Protein 7AFW (pdb70)

Nearest PDB structures (foldseek):
  3sla-assembly5_E  TM=9.823E-01  e=3.876E-21  Homo sapiens
  2gl7-assembly1_A  TM=1.000E+00  e=1.199E-19  Homo sapiens
  1i7w-assembly1_C  TM=9.971E-01  e=1.323E-19  Mus musculus
  3sl9-assembly4_G  TM=9.802E-01  e=6.340E-20  Homo sapiens
  1i7w-assembly1_A  TM=1.001E+00  e=8.952E-19  Mus musculus

Organism: Homo sapiens (NCBI:txid9606)

Foldseek 3Di:
DLLVVLLVCQVVLLVQCPDPDPVSNLVSLQVLLVLLVDPSNLVSQLVDLSNLLSLLVSLQPDPDPSSVLSSLSSLLSLLVDPSSLVSCVVSVNLLSLLSQLPDPNVSSNQSSLNSLLSNLVPPDPSLVSCVVSVVLVSLVVCCPDDDPVSNVSSVVSNVSD

InterPro domains:
  IPR000225 Armadillo [PF00514] (229-262)
  IPR000225 Armadillo [PF00514] (351-390)
  IPR000225 Armadillo [PF00514] (432-473)
  IPR000225 Armadillo [PF00514] (584-622)
  IPR000225 Armadillo [PS50176] (151-191)
  IPR000225 Armadillo [PS50176] (193-236)
  IPR000225 Armadillo [PS50176] (235-277)
  IPR000225 Armadillo [PS50176] (277-319)
  IPR000225 Armadillo [PS50176] (319-362)
  IPR000225 Armadillo [PS50176] (400-442)
  IPR000225 Armadillo [PS50176] (442-484)
  IPR000225 Armadillo [PS50176] (489-532)
  IPR000225 Armadillo [PS50176] (594-636)
  IPR000225 Armadillo [SM00185] (141-180)
  IPR000225 Armadillo [SM00185] (181-223)
  IPR000225 Armadillo [SM00185] (224-264)
  IPR000225 Armadillo [SM00185] (265-306)
  IPR000225 Armadillo [SM00185] (308-349)
  IPR000225 Armadillo [SM00185] (350-390)
  IPR000225 Armadillo [SM00185] (392-429)

Structure (mmCIF, N/CA/C/O backbone):
data_7AFW
#
_entry.id   7AFW
#
_cell.length_a   53.453
_cell.length_b   53.453
_cell.length_c   87.545
_cell.angle_alpha   90
_cell.angle_beta   90
_cell.angle_gamma   120
#
_symmetry.space_group_name_H-M   'P 3 2 1'
#
loop_
_entity.id
_entity.type
_entity.pdbx_description
1 polymer 'Catenin beta-1'
2 non-polymer 3-[(2~{R})-4-methyl-5-oxidanylidene-2,3-dihydro-1,4-benzoxazepin-2-yl]benzenecarbonitrile
3 water water
#
loop_
_atom_site.group_PDB
_atom_site.id
_atom_site.type_symbol
_atom_site.label_atom_id
_atom_site.label_alt_id
_atom_site.label_comp_id
_atom_site.label_asym_id
_atom_site.label_entity_id
_atom_site.label_seq_id
_atom_site.pdbx_PDB_ins_code
_atom_site.Cartn_x
_atom_site.Cartn_y
_atom_site.Cartn_z
_atom_site.occupancy
_atom_site.B_iso_or_equiv
_atom_site.auth_seq_id
_atom_site.auth_comp_id
_atom_site.auth_asym_id
_atom_site.auth_atom_id
_atom_site.pdbx_PDB_model_num
ATOM 1 N N . ASP A 1 6 ? 73.844 -18.291 44.095 1 23.69 144 ASP A N 1
ATOM 2 C CA . ASP A 1 6 ? 73.432 -19.491 44.811 1 23.49 144 ASP A CA 1
ATOM 3 C C . ASP A 1 6 ? 72.702 -20.467 43.882 1 22.77 144 ASP A C 1
ATOM 4 O O . ASP A 1 6 ? 72.846 -21.676 44.062 1 22.75 144 ASP A O 1
ATOM 9 N N . ASP A 1 7 ? 71.958 -19.947 42.867 1 22.25 145 ASP A N 1
ATOM 10 C CA . ASP A 1 7 ? 71.251 -20.737 41.852 1 21.87 145 ASP A CA 1
ATOM 11 C C . ASP A 1 7 ? 72.241 -21.65 41.135 1 20.4 145 ASP A C 1
ATOM 12 O O . ASP A 1 7 ? 71.96 -22.836 40.984 1 21.33 145 ASP A O 1
ATOM 17 N N . ALA A 1 8 ? 73.404 -21.115 40.718 1 18.34 146 ALA A N 1
ATOM 18 C CA . ALA A 1 8 ? 74.442 -21.895 40.062 1 17.12 146 ALA A CA 1
ATOM 19 C C . ALA A 1 8 ? 75.048 -22.951 40.994 1 15.49 146 ALA A C 1
ATOM 20 O O . ALA A 1 8 ? 75.259 -24.084 40.569 1 14.9 146 ALA A O 1
ATOM 22 N N . GLU A 1 9 ? 75.326 -22.591 42.259 1 14.45 147 GLU A N 1
ATOM 23 C CA . GLU A 1 9 ? 75.931 -23.529 43.21 1 14.22 147 GLU A CA 1
ATOM 24 C C . GLU A 1 9 ? 75.024 -24.716 43.515 1 12.65 147 GLU A C 1
ATOM 25 O O . GLU A 1 9 ? 75.495 -25.852 43.533 1 11.39 147 GLU A O 1
ATOM 31 N N . LEU A 1 10 ? 73.723 -24.457 43.703 1 12.49 148 LEU A N 1
ATOM 32 C CA . LEU A 1 10 ? 72.756 -25.514 43.981 1 13.68 148 LEU A CA 1
ATOM 33 C C . LEU A 1 10 ? 72.475 -26.398 42.754 1 13 148 LEU A C 1
ATOM 34 O O . LEU A 1 10 ? 72.406 -27.624 42.896 1 12.92 148 LEU A O 1
ATOM 39 N N . ALA A 1 11 ? 72.38 -25.806 41.544 1 12.06 149 ALA A N 1
ATOM 40 C CA . ALA A 1 11 ? 72.223 -26.613 40.321 1 11.83 149 ALA A CA 1
ATOM 41 C C . ALA A 1 11 ? 73.443 -27.527 40.139 1 11.68 149 ALA A C 1
ATOM 42 O O . ALA A 1 11 ? 73.29 -28.695 39.781 1 11.92 149 ALA A O 1
ATOM 44 N N . THR A 1 12 ? 74.644 -27.001 40.453 1 11.12 150 THR A N 1
ATOM 45 C CA . THR A 1 12 ? 75.902 -27.738 40.418 1 11.39 150 THR A CA 1
ATOM 46 C C . THR A 1 12 ? 75.855 -28.988 41.294 1 12.22 150 THR A C 1
ATOM 47 O O . THR A 1 12 ? 76.235 -30.045 40.812 1 12.64 150 THR A O 1
ATOM 51 N N . ARG A 1 13 ? 75.351 -28.888 42.561 1 12.21 151 ARG A N 1
ATOM 52 C CA . ARG A 1 13 ? 75.269 -30.04 43.466 1 12.76 151 ARG A CA 1
ATOM 53 C C . ARG A 1 13 ? 74.259 -31.093 43.02 1 13.92 151 ARG A C 1
ATOM 54 O O . ARG A 1 13 ? 74.467 -32.285 43.239 1 15.2 151 ARG A O 1
ATOM 62 N N . ALA A 1 14 ? 73.149 -30.652 42.419 1 13.1 152 ALA A N 1
ATOM 63 C CA . ALA A 1 14 ? 72.08 -31.528 41.976 1 12.66 152 ALA A CA 1
ATOM 64 C C . ALA A 1 14 ? 72.459 -32.334 40.71 1 12.18 152 ALA A C 1
ATOM 65 O O . ALA A 1 14 ? 71.988 -33.466 40.545 1 11.8 152 ALA A O 1
ATOM 67 N N . ILE A 1 15 ? 73.298 -31.747 39.831 1 12.38 153 ILE A N 1
ATOM 68 C CA . ILE A 1 15 ? 73.773 -32.338 38.564 1 12.59 153 ILE A CA 1
ATOM 69 C C . ILE A 1 15 ? 74.167 -33.828 38.638 1 12.67 153 ILE A C 1
ATOM 70 O O . ILE A 1 15 ? 73.62 -34.601 37.852 1 13.05 153 ILE A O 1
ATOM 75 N N . PRO A 1 16 ? 75.112 -34.273 39.507 1 11.98 154 PRO A N 1
ATOM 76 C CA . PRO A 1 16 ? 75.49 -35.705 39.512 1 11.82 154 PRO A CA 1
ATOM 77 C C . PRO A 1 16 ? 74.318 -36.685 39.711 1 11.97 154 PRO A C 1
ATOM 78 O O . PRO A 1 16 ? 74.25 -37.719 39.037 1 11.25 154 PRO A O 1
ATOM 82 N N . GLU A 1 17 ? 73.378 -36.332 40.605 1 12.1 155 GLU A N 1
ATOM 83 C CA . GLU A 1 17 ? 72.165 -37.11 40.843 1 12.81 155 GLU A CA 1
ATOM 84 C C . GLU A 1 17 ? 71.228 -37.044 39.623 1 13.12 155 GLU A C 1
ATOM 85 O O . GLU A 1 17 ? 70.647 -38.062 39.245 1 13.81 155 GLU A O 1
ATOM 91 N N . LEU A 1 18 ? 71.062 -35.858 39.022 1 12.47 156 LEU A N 1
ATOM 92 C CA . LEU A 1 18 ? 70.191 -35.731 37.847 1 12.56 156 LEU A CA 1
ATOM 93 C C . LEU A 1 18 ? 70.758 -36.499 36.651 1 12.09 156 LEU A C 1
ATOM 94 O O . LEU A 1 18 ? 69.996 -37.119 35.915 1 11.68 156 LEU A O 1
ATOM 99 N N . THR A 1 19 ? 72.097 -36.512 36.503 1 12.25 157 THR A N 1
ATOM 100 C CA . THR A 1 19 ? 72.815 -37.26 35.458 1 12.87 157 THR A CA 1
ATOM 101 C C . THR A 1 19 ? 72.544 -38.739 35.681 1 13.52 157 THR A C 1
ATOM 102 O O . THR A 1 19 ? 72.232 -39.435 34.727 1 12.9 157 THR A O 1
ATOM 106 N N . LYS A 1 20 ? 72.62 -39.205 36.962 1 14.16 158 LYS A N 1
ATOM 107 C CA . LYS A 1 20 ? 72.339 -40.589 37.354 1 14.69 158 LYS A CA 1
ATOM 108 C C . LYS A 1 20 ? 70.901 -41.002 36.993 1 14.82 158 LYS A C 1
ATOM 109 O O . LYS A 1 20 ? 70.691 -42.12 36.518 1 14.87 158 LYS A O 1
ATOM 115 N N . LEU A 1 21 ? 69.915 -40.123 37.251 1 14.13 159 LEU A N 1
ATOM 116 C CA . LEU A 1 21 ? 68.504 -40.444 36.999 1 14.09 159 LEU A CA 1
ATOM 117 C C . LEU A 1 21 ? 68.128 -40.399 35.515 1 13.69 159 LEU A C 1
ATOM 118 O O . LEU A 1 21 ? 67.175 -41.042 35.114 1 13.24 159 LEU A O 1
ATOM 123 N N . LEU A 1 22 ? 68.871 -39.652 34.71 1 13.61 160 LEU A N 1
ATOM 124 C CA . LEU A 1 22 ? 68.684 -39.628 33.272 1 14.61 160 LEU A CA 1
ATOM 125 C C . LEU A 1 22 ? 69.077 -41.011 32.674 1 15.8 160 LEU A C 1
ATOM 126 O O . LEU A 1 22 ? 68.5 -41.446 31.683 1 15.74 160 LEU A O 1
ATOM 131 N N . ASN A 1 23 ? 70.046 -41.698 33.289 1 16.82 161 ASN A N 1
ATOM 132 C CA . ASN A 1 23 ? 70.487 -43.018 32.865 1 18.37 161 ASN A CA 1
ATOM 133 C C . ASN A 1 23 ? 69.716 -44.165 33.53 1 18.97 161 ASN A C 1
ATOM 134 O O . ASN A 1 23 ? 70.047 -45.318 33.293 1 19.98 161 ASN A O 1
ATOM 139 N N . ASP A 1 24 ? 68.677 -43.875 34.319 1 18.91 162 ASP A N 1
ATOM 140 C CA . ASP A 1 24 ? 67.871 -44.89 35.017 1 19.23 162 ASP A CA 1
ATOM 141 C C . ASP A 1 24 ? 67.154 -45.827 34.036 1 20.18 162 ASP A C 1
ATOM 142 O O . ASP A 1 24 ? 66.965 -45.483 32.869 1 20.36 162 ASP A O 1
ATOM 147 N N . GLU A 1 25 ? 66.772 -47.013 34.5 1 20.59 163 GLU A N 1
ATOM 148 C CA . GLU A 1 25 ? 66.027 -47.975 33.683 1 21.38 163 GLU A CA 1
ATOM 149 C C . GLU A 1 25 ? 64.539 -47.583 33.668 1 21.44 163 GLU A C 1
ATOM 150 O O . GLU A 1 25 ? 63.859 -47.868 32.685 1 21.92 163 GLU A O 1
ATOM 156 N N . ASP A 1 26 ? 64.012 -47.027 34.796 1 20.42 164 ASP A N 1
ATOM 157 C CA . ASP A 1 26 ? 62.607 -46.637 34.91 1 19.76 164 ASP A CA 1
ATOM 158 C C . ASP A 1 26 ? 62.391 -45.447 34.018 1 18.88 164 ASP A C 1
ATOM 159 O O . ASP A 1 26 ? 63.063 -44.426 34.178 1 18.81 164 ASP A O 1
ATOM 164 N N . GLN A 1 27 ? 61.447 -45.564 33.083 1 18.33 165 GLN A N 1
ATOM 165 C CA . GLN A 1 27 ? 61.198 -44.493 32.118 1 18.32 165 GLN A CA 1
ATOM 166 C C . GLN A 1 27 ? 60.504 -43.266 32.694 1 17.02 165 GLN A C 1
ATOM 167 O O . GLN A 1 27 ? 60.575 -42.188 32.099 1 16.6 165 GLN A O 1
ATOM 173 N N . VAL A 1 28 ? 59.814 -43.431 33.826 1 16.28 166 VAL A N 1
ATOM 174 C CA . VAL A 1 28 ? 59.167 -42.321 34.485 1 15.31 166 VAL A CA 1
ATOM 175 C C . VAL A 1 28 ? 60.23 -41.496 35.214 1 14.54 166 VAL A C 1
ATOM 176 O O . VAL A 1 28 ? 60.139 -40.277 35.192 1 13.96 166 VAL A O 1
ATOM 180 N N . VAL A 1 29 ? 61.266 -42.164 35.817 1 14.12 167 VAL A N 1
ATOM 181 C CA . VAL A 1 29 ? 62.394 -41.516 36.489 1 13.61 167 VAL A CA 1
ATOM 182 C C . VAL A 1 29 ? 63.193 -40.672 35.485 1 12.24 167 VAL A C 1
ATOM 183 O O . VAL A 1 29 ? 63.452 -39.509 35.742 1 11.28 167 VAL A O 1
ATOM 187 N N . VAL A 1 30 ? 63.491 -41.232 34.291 1 12.1 168 VAL A N 1
ATOM 188 C CA . VAL A 1 30 ? 64.208 -40.527 33.237 1 11.33 168 VAL A CA 1
ATOM 189 C C . VAL A 1 30 ? 63.432 -39.309 32.715 1 11.24 168 VAL A C 1
ATOM 190 O O . VAL A 1 30 ? 64.026 -38.255 32.492 1 11.65 168 VAL A O 1
ATOM 194 N N . ASN A 1 31 ? 62.117 -39.463 32.489 1 10.58 169 ASN A N 1
ATOM 195 C CA . ASN A 1 31 ? 61.271 -38.368 32.004 1 10.1 169 ASN A CA 1
ATOM 196 C C . ASN A 1 31 ? 61.278 -37.204 33.013 1 9.83 169 ASN A C 1
ATOM 197 O O . ASN A 1 31 ? 61.498 -36.056 32.62 1 8.95 169 ASN A O 1
ATOM 202 N N . LYS A 1 32 ? 61.028 -37.512 34.304 1 9.19 170 LYS A N 1
ATOM 203 C CA . LYS A 1 32 ? 61.023 -36.52 35.367 1 10.36 170 LYS A CA 1
ATOM 204 C C . LYS A 1 32 ? 62.374 -35.822 35.491 1 10.87 170 LYS A C 1
ATOM 205 O O . LYS A 1 32 ? 62.387 -34.603 35.669 1 10.73 170 LYS A O 1
ATOM 211 N N . ALA A 1 33 ? 63.508 -36.568 35.386 1 10.28 171 ALA A N 1
ATOM 212 C CA . ALA A 1 33 ? 64.842 -35.948 35.439 1 10.2 171 ALA A CA 1
ATOM 213 C C . ALA A 1 33 ? 65.051 -35.027 34.223 1 10 171 ALA A C 1
ATOM 214 O O . ALA A 1 33 ? 65.652 -33.972 34.359 1 9.6 171 ALA A O 1
ATOM 216 N N . ALA A 1 34 ? 64.571 -35.441 33.041 1 10.22 172 ALA A N 1
ATOM 217 C CA . ALA A 1 34 ? 64.674 -34.661 31.793 1 10.27 172 ALA A CA 1
ATOM 218 C C . ALA A 1 34 ? 63.818 -33.387 31.86 1 10.24 172 ALA A C 1
ATOM 219 O O . ALA A 1 34 ? 64.217 -32.358 31.314 1 10.05 172 ALA A O 1
ATOM 221 N N . VAL A 1 35 ? 62.649 -33.451 32.55 1 9.65 173 VAL A N 1
ATOM 222 C CA . VAL A 1 35 ? 61.775 -32.283 32.726 1 9.87 173 VAL A CA 1
ATOM 223 C C . VAL A 1 35 ? 62.532 -31.28 33.607 1 8.78 173 VAL A C 1
ATOM 224 O O . VAL A 1 35 ? 62.683 -30.111 33.222 1 8.85 173 VAL A O 1
ATOM 228 N N . MET A 1 36 ? 63.086 -31.779 34.733 1 7.29 174 MET A N 1
ATOM 229 C CA . MET A 1 36 ? 63.923 -31.03 35.671 1 7.46 174 MET A CA 1
ATOM 230 C C . MET A 1 36 ? 65.112 -30.286 34.999 1 6.16 174 MET A C 1
ATOM 231 O O . MET A 1 36 ? 65.197 -29.063 35.078 1 5.84 174 MET A O 1
ATOM 236 N N . VAL A 1 37 ? 65.976 -31.007 34.281 1 5.82 175 VAL A N 1
ATOM 237 C CA . VAL A 1 37 ? 67.147 -30.457 33.59 1 5.26 175 VAL A CA 1
ATOM 238 C C . VAL A 1 37 ? 66.732 -29.393 32.537 1 5.82 175 VAL A C 1
ATOM 239 O O . VAL A 1 37 ? 67.366 -28.34 32.451 1 5.78 175 VAL A O 1
ATOM 243 N N . HIS A 1 38 ? 65.632 -29.626 31.814 1 5.74 176 HIS A N 1
ATOM 244 C CA . HIS A 1 38 ? 65.154 -28.647 30.829 1 7.18 176 HIS A CA 1
ATOM 245 C C . HIS A 1 38 ? 64.756 -27.34 31.525 1 7.44 176 HIS A C 1
ATOM 246 O O . HIS A 1 38 ? 65.13 -26.262 31.052 1 6.76 176 HIS A O 1
ATOM 253 N N . GLN A 1 39 ? 64.1 -27.443 32.693 1 7.65 177 GLN A N 1
ATOM 254 C CA . GLN A 1 39 ? 63.709 -26.3 33.498 1 8.32 177 GLN A CA 1
ATOM 255 C C . GLN A 1 39 ? 64.955 -25.565 33.958 1 7.32 177 GLN A C 1
ATOM 256 O O . GLN A 1 39 ? 65.002 -24.346 33.844 1 6.72 177 GLN A O 1
ATOM 262 N N . LEU A 1 40 ? 65.982 -26.306 34.417 1 7.47 178 LEU A N 1
ATOM 263 C CA . LEU A 1 40 ? 67.27 -25.737 34.834 1 7.72 178 LEU A CA 1
ATOM 264 C C . LEU A 1 40 ? 67.985 -25.051 33.663 1 8.04 178 LEU A C 1
ATOM 265 O O . LEU A 1 40 ? 68.691 -24.071 33.861 1 7.91 178 LEU A O 1
ATOM 270 N N . SER A 1 41 ? 67.791 -25.545 32.439 1 7.95 179 SER A N 1
ATOM 271 C CA . SER A 1 41 ? 68.417 -24.951 31.26 1 8.38 179 SER A CA 1
ATOM 272 C C . SER A 1 41 ? 67.729 -23.625 30.853 1 9.74 179 SER A C 1
ATOM 273 O O . SER A 1 41 ? 68.272 -22.893 30.033 1 9.94 179 SER A O 1
ATOM 276 N N . LYS A 1 42 ? 66.525 -23.33 31.389 1 10.49 180 LYS A N 1
ATOM 277 C CA . LYS A 1 42 ? 65.833 -22.077 31.068 1 11.93 180 LYS A CA 1
ATOM 278 C C . LYS A 1 42 ? 66.363 -20.891 31.867 1 14.18 180 LYS A C 1
ATOM 279 O O . LYS A 1 42 ? 66.068 -19.742 31.514 1 14.63 180 LYS A O 1
ATOM 285 N N . LYS A 1 43 ? 67.136 -21.146 32.942 1 15.29 181 LYS A N 1
ATOM 286 C CA . LYS A 1 43 ? 67.728 -20.078 33.732 1 16.73 181 LYS A CA 1
ATOM 287 C C . LYS A 1 43 ? 69.223 -20.133 33.499 1 18.11 181 LYS A C 1
ATOM 288 O O . LYS A 1 43 ? 69.831 -21.192 33.663 1 18.2 181 LYS A O 1
ATOM 294 N N . GLU A 1 44 ? 69.808 -18.992 33.108 1 18.41 182 GLU A N 1
ATOM 295 C CA . GLU A 1 44 ? 71.232 -18.796 32.806 1 19.09 182 GLU A CA 1
ATOM 296 C C . GLU A 1 44 ? 72.2 -19.313 33.897 1 18.77 182 GLU A C 1
ATOM 297 O O . GLU A 1 44 ? 73.202 -19.94 33.553 1 19.47 182 GLU A O 1
ATOM 303 N N . ALA A 1 45 ? 71.904 -19.092 35.181 1 17.77 183 ALA A N 1
ATOM 304 C CA . ALA A 1 45 ? 72.776 -19.593 36.261 1 17.52 183 ALA A CA 1
ATOM 305 C C . ALA A 1 45 ? 72.872 -21.14 36.259 1 16.86 183 ALA A C 1
ATOM 306 O O . ALA A 1 45 ? 73.966 -21.697 36.328 1 16.4 183 ALA A O 1
ATOM 308 N N . SER A 1 46 ? 71.737 -21.826 36.102 1 16.2 184 SER A N 1
ATOM 309 C CA . SER A 1 46 ? 71.715 -23.297 36.092 1 15.31 184 SER A CA 1
ATOM 310 C 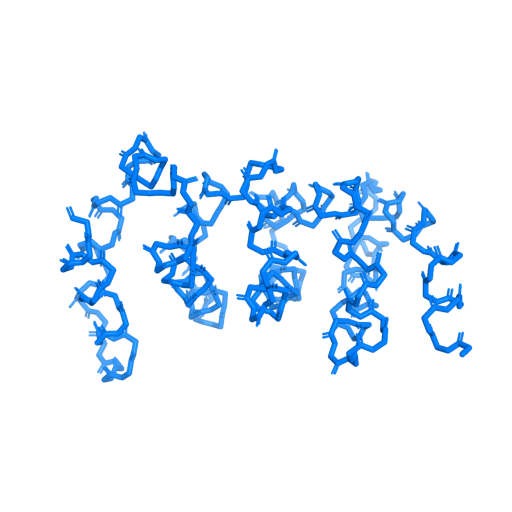C . SER A 1 46 ? 72.109 -23.898 34.729 1 14.91 184 SER A C 1
ATOM 311 O O . SER A 1 46 ? 72.515 -25.059 34.648 1 14.84 184 SER A O 1
ATOM 314 N N . ARG A 1 47 ? 71.954 -23.123 33.656 1 14.26 185 ARG A N 1
ATOM 315 C CA . ARG A 1 47 ? 72.378 -23.551 32.325 1 13.87 185 ARG A CA 1
ATOM 316 C C . ARG A 1 47 ? 73.908 -23.61 32.324 1 13.64 185 ARG A C 1
ATOM 317 O O . ARG A 1 47 ? 74.479 -24.527 31.743 1 13.39 185 ARG A O 1
ATOM 325 N N . HIS A 1 48 ? 74.568 -22.661 33.024 1 13.8 186 HIS A N 1
ATOM 326 C CA . HIS A 1 48 ? 76.015 -22.626 33.144 1 14.69 186 HIS A CA 1
ATOM 327 C C . HIS A 1 48 ? 76.55 -23.883 33.794 1 14.15 186 HIS A C 1
ATOM 328 O O . HIS A 1 48 ? 77.495 -24.472 33.276 1 14.66 186 HIS A O 1
ATOM 335 N N . ALA A 1 49 ? 75.91 -24.33 34.873 1 13.1 187 ALA A N 1
ATOM 336 C CA . ALA A 1 49 ? 76.307 -25.525 35.601 1 13.93 187 ALA A CA 1
ATOM 337 C C . ALA A 1 49 ? 76.213 -26.804 34.768 1 14.06 187 ALA A C 1
ATOM 338 O O . ALA A 1 49 ? 77.071 -27.686 34.898 1 14.2 187 ALA A O 1
ATOM 340 N N . ILE A 1 50 ? 75.165 -26.915 33.929 1 14.13 188 ILE A N 1
ATOM 341 C CA . ILE A 1 50 ? 74.945 -28.067 33.049 1 14.75 188 ILE A CA 1
ATOM 342 C C . ILE A 1 50 ? 76.044 -28.137 31.985 1 15.97 188 ILE A C 1
ATOM 343 O O . ILE A 1 50 ? 76.564 -29.222 31.72 1 16.12 188 ILE A O 1
ATOM 348 N N . MET A 1 51 ? 76.41 -26.983 31.388 1 16.44 189 MET A N 1
ATOM 349 C CA . MET A 1 51 ? 77.4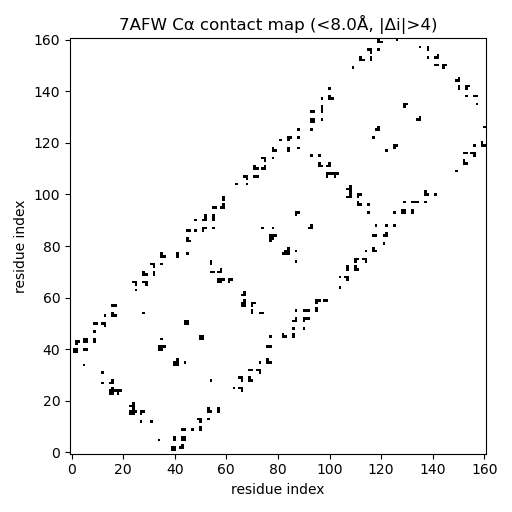15 -26.937 30.314 1 17.45 189 MET A CA 1
ATOM 350 C C . MET A 1 51 ? 78.809 -27.346 30.769 1 17.55 189 MET A C 1
ATOM 351 O O . MET A 1 51 ? 79.567 -27.945 29.992 1 17.96 189 MET A O 1
ATOM 356 N N . ARG A 1 52 ? 79.131 -27.036 32.031 1 17.37 190 ARG A N 1
ATOM 357 C CA . ARG A 1 52 ? 80.388 -27.368 32.702 1 18.18 190 ARG A CA 1
ATOM 358 C C . ARG A 1 52 ? 80.48 -28.861 33.101 1 17.31 190 ARG A C 1
ATOM 359 O O . ARG A 1 52 ? 81.53 -29.297 33.561 1 16.93 190 ARG A O 1
ATOM 367 N N . SER A 1 53 ? 79.371 -29.604 33.033 1 16.92 191 SER A N 1
ATOM 368 C CA . SER A 1 53 ? 79.377 -31.013 33.374 1 16.12 191 SER A CA 1
ATOM 369 C C . SER A 1 53 ? 79.329 -31.806 32.08 1 15.46 191 SER A C 1
ATOM 370 O O . SER A 1 53 ? 78.259 -31.962 31.489 1 14.52 191 SER A O 1
ATOM 373 N N . PRO A 1 54 ? 80.476 -32.381 31.675 1 15.53 192 PRO A N 1
ATOM 374 C CA . PRO A 1 54 ? 80.488 -33.191 30.449 1 15.36 192 PRO A CA 1
ATOM 375 C C . PRO A 1 54 ? 79.663 -34.473 30.58 1 14.6 192 PRO A C 1
ATOM 376 O O . PRO A 1 54 ? 79.059 -34.922 29.614 1 14.94 192 PRO A O 1
ATOM 380 N N . GLN A 1 55 ? 79.59 -35.023 31.774 1 14.05 193 GLN A N 1
ATOM 381 C CA . GLN A 1 55 ? 78.789 -36.207 32.054 1 14.05 193 GLN A CA 1
ATOM 382 C C . GLN A 1 55 ? 77.303 -35.914 31.891 1 13.46 193 GLN A C 1
ATOM 383 O O . GLN A 1 55 ? 76.566 -36.754 31.39 1 13.02 193 GLN A O 1
ATOM 389 N N . MET A 1 56 ? 76.858 -34.74 32.337 1 13.74 194 MET A N 1
ATOM 390 C CA . MET A 1 56 ? 75.451 -34.348 32.195 1 14.46 194 MET A CA 1
ATOM 391 C C . MET A 1 56 ? 75.059 -34.153 30.721 1 13.43 194 MET A C 1
ATOM 392 O O . MET A 1 56 ? 73.973 -34.57 30.322 1 13.23 194 MET A O 1
ATOM 397 N N . VAL A 1 57 ? 75.911 -33.493 29.928 1 12.78 195 VAL A N 1
ATOM 398 C CA . VAL A 1 57 ? 75.604 -33.265 28.516 1 12.2 195 VAL A CA 1
ATOM 399 C C . VAL A 1 57 ? 75.524 -34.599 27.765 1 12.59 195 VAL A C 1
ATOM 400 O O . VAL A 1 57 ? 74.612 -34.794 26.954 1 11.75 195 VAL A O 1
ATOM 404 N N . SER A 1 58 ? 76.447 -35.54 28.092 1 13.53 196 SER A N 1
ATOM 405 C CA . SER A 1 58 ? 76.494 -36.913 27.566 1 14.05 196 SER A CA 1
ATOM 406 C C . SER A 1 58 ? 75.189 -37.662 27.871 1 13.17 196 SER A C 1
ATOM 407 O O . SER A 1 58 ? 74.672 -38.339 26.996 1 14.28 196 SER A O 1
ATOM 410 N N . ALA A 1 59 ? 74.661 -37.547 29.096 1 11.5 197 ALA A N 1
ATOM 411 C CA . ALA A 1 59 ? 73.402 -38.203 29.484 1 10.78 197 ALA A CA 1
ATOM 412 C C . ALA A 1 59 ? 72.185 -37.587 28.748 1 9.56 197 ALA A C 1
ATOM 413 O O . ALA A 1 59 ? 71.279 -38.321 28.373 1 9.18 197 ALA A O 1
ATOM 415 N N . ILE A 1 60 ? 72.186 -36.265 28.51 1 8.56 198 ILE A N 1
ATOM 416 C CA . ILE A 1 60 ? 71.1 -35.623 27.755 1 8.69 198 ILE A CA 1
ATOM 417 C C . ILE A 1 60 ? 71.124 -36.113 26.277 1 9.27 198 ILE A C 1
ATOM 418 O O . ILE A 1 60 ? 70.065 -36.364 25.689 1 9.58 198 ILE A O 1
ATOM 423 N N . VAL A 1 61 ? 72.32 -36.251 25.703 1 9.23 199 VAL A N 1
ATOM 424 C CA . VAL A 1 61 ? 72.498 -36.706 24.32 1 10.63 199 VAL A CA 1
ATOM 425 C C . VAL A 1 61 ? 71.995 -38.139 24.196 1 11.63 199 VAL A C 1
ATOM 426 O O . VAL A 1 61 ? 71.15 -38.407 23.351 1 12.05 199 VAL A O 1
ATOM 430 N N . ARG A 1 62 ? 72.49 -39.032 25.064 1 12.03 200 ARG A N 1
ATOM 431 C CA . ARG A 1 62 ? 72.17 -40.461 25.104 1 13.23 200 ARG A CA 1
ATOM 432 C C . ARG A 1 62 ? 70.661 -40.68 25.306 1 13.61 200 ARG A C 1
ATOM 433 O O . ARG A 1 62 ? 70.042 -41.424 24.552 1 14.14 200 ARG A O 1
ATOM 441 N N . THR A 1 63 ? 70.066 -39.992 26.276 1 12.48 201 THR A N 1
ATOM 442 C CA . THR A 1 63 ? 68.634 -40.106 26.544 1 11.92 201 THR A CA 1
ATOM 443 C C . THR A 1 63 ? 67.819 -39.667 25.334 1 10.51 201 THR A C 1
ATOM 444 O O . THR A 1 63 ? 66.932 -40.4 24.902 1 9.98 201 THR A O 1
ATOM 448 N N . MET A 1 64 ? 68.184 -38.513 24.737 1 9.94 202 MET A N 1
ATOM 449 C CA . MET A 1 64 ? 67.482 -37.949 23.581 1 9.03 202 MET A CA 1
ATOM 450 C C . MET A 1 64 ? 67.387 -38.928 22.433 1 9.33 202 MET A C 1
ATOM 451 O O . MET A 1 64 ? 66.317 -39.068 21.823 1 9.33 202 MET A O 1
ATOM 456 N N . GLN A 1 65 ? 68.506 -39.576 22.122 1 9.36 203 GLN A N 1
ATOM 457 C CA . GLN A 1 65 ? 68.557 -40.454 20.959 1 10.77 203 GLN A CA 1
ATOM 458 C C . GLN A 1 65 ? 67.98 -41.828 21.154 1 12.3 203 GLN A C 1
ATOM 459 O O . GLN A 1 65 ? 67.843 -42.56 20.177 1 13.56 203 GLN A O 1
ATOM 465 N N . ASN A 1 66 ? 67.674 -42.209 22.383 1 13.21 204 ASN A N 1
ATOM 466 C CA . ASN A 1 66 ? 67.131 -43.525 22.659 1 14.31 204 ASN A CA 1
ATOM 467 C C . ASN A 1 66 ? 65.709 -43.514 23.176 1 13.53 204 ASN A C 1
ATOM 468 O O . ASN A 1 66 ? 65.073 -44.579 23.183 1 14.04 204 ASN A O 1
ATOM 473 N N . THR A 1 67 ? 65.191 -42.34 23.58 1 11.78 205 THR A N 1
ATOM 474 C CA . THR A 1 67 ? 63.86 -42.285 24.158 1 11.39 205 THR A CA 1
ATOM 475 C C . THR A 1 67 ? 62.73 -42.379 23.155 1 12.23 205 THR A C 1
ATOM 476 O O . THR A 1 67 ? 62.771 -41.809 22.057 1 12.47 205 THR A O 1
ATOM 480 N N . ASN A 1 68 ? 61.728 -43.154 23.548 1 12.66 206 ASN A N 1
ATOM 481 C CA . ASN A 1 68 ? 60.48 -43.288 22.817 1 13.73 206 ASN A CA 1
ATOM 482 C C . ASN A 1 68 ? 59.373 -42.374 23.411 1 13.82 206 ASN A C 1
ATOM 483 O O . ASN A 1 68 ? 58.309 -42.241 22.81 1 14.82 206 ASN A O 1
ATOM 488 N N . ASP A 1 69 ? 59.632 -41.763 24.593 1 11.56 207 ASP A N 1
ATOM 489 C CA . ASP A 1 69 ? 58.759 -40.856 25.306 1 10.3 207 ASP A CA 1
ATOM 490 C C . ASP A 1 69 ? 58.867 -39.476 24.677 1 9.28 207 ASP A C 1
ATOM 491 O O . ASP A 1 69 ? 59.937 -38.849 24.689 1 8.63 207 ASP A O 1
ATOM 496 N N . VAL A 1 70 ? 57.744 -39.006 24.129 1 8.96 208 VAL A N 1
ATOM 497 C CA . VAL A 1 70 ? 57.601 -37.718 23.429 1 8.3 208 VAL A CA 1
ATOM 498 C C . VAL A 1 70 ? 58.062 -36.517 24.298 1 7.77 208 VAL A C 1
ATOM 499 O O . VAL A 1 70 ? 58.84 -35.678 23.834 1 7.85 208 VAL A O 1
ATOM 503 N N . GLU A 1 71 ? 57.578 -36.442 25.539 1 6.35 209 GLU A N 1
ATOM 504 C CA . GLU A 1 71 ? 57.964 -35.357 26.443 1 6.52 209 GLU A CA 1
ATOM 505 C C . GLU A 1 71 ? 59.484 -35.422 26.745 1 7.11 209 GLU A C 1
ATOM 506 O O . GLU A 1 71 ? 60.146 -34.393 26.79 1 6.9 209 GLU A O 1
ATOM 512 N N . THR A 1 72 ? 60.034 -36.629 26.913 1 7.47 210 THR A N 1
ATOM 513 C CA . THR A 1 72 ? 61.465 -36.788 27.185 1 8.03 210 THR A CA 1
ATOM 514 C C . THR A 1 72 ? 62.317 -36.278 26.024 1 7.81 210 THR A C 1
ATOM 515 O O . THR A 1 72 ? 63.31 -35.591 26.254 1 7.4 210 THR A O 1
ATOM 519 N N . ALA A 1 73 ? 61.888 -36.575 24.789 1 7.45 211 ALA A N 1
ATOM 520 C CA . ALA A 1 73 ? 62.564 -36.167 23.578 1 8.85 211 ALA A CA 1
ATOM 521 C C . ALA A 1 73 ? 62.488 -34.656 23.413 1 9.17 211 ALA A C 1
ATOM 522 O O . ALA A 1 73 ? 63.468 -34.047 22.986 1 11.01 211 ALA A O 1
ATOM 524 N N . ARG A 1 74 ? 61.336 -34.055 23.71 1 7.56 212 ARG A N 1
ATOM 525 C CA . ARG A 1 74 ? 61.184 -32.613 23.592 1 7.44 212 ARG A CA 1
ATOM 526 C C . ARG A 1 74 ? 62.027 -31.919 24.639 1 6.26 212 ARG A C 1
ATOM 527 O O . ARG A 1 74 ? 62.718 -30.976 24.316 1 5.66 212 ARG A O 1
ATOM 535 N N . CYS A 1 75 ? 61.983 -32.388 25.882 1 6.03 213 CYS A N 1
ATOM 536 C CA . CYS A 1 75 ? 62.77 -31.779 26.965 1 6.66 213 CYS A CA 1
ATOM 537 C C . CYS A 1 75 ? 64.286 -31.838 26.724 1 7.87 213 CYS A C 1
ATOM 538 O O . CYS A 1 75 ? 64.963 -30.842 26.922 1 9.01 213 CYS A O 1
ATOM 541 N N . THR A 1 76 ? 64.805 -32.989 26.281 1 7.47 214 THR A N 1
ATOM 542 C CA . THR A 1 76 ? 66.244 -33.204 26.084 1 7.74 214 THR A CA 1
ATOM 543 C C . THR A 1 76 ? 66.807 -32.442 24.86 1 6.51 214 THR A C 1
ATOM 544 O O . THR A 1 76 ? 67.903 -31.882 24.956 1 6.72 214 THR A O 1
ATOM 548 N N . ALA A 1 77 ? 66.049 -32.375 23.758 1 5.97 215 ALA A N 1
ATOM 549 C CA . ALA A 1 77 ? 66.419 -31.602 22.563 1 6.19 215 ALA A CA 1
ATOM 550 C C . ALA A 1 77 ? 66.347 -30.099 22.871 1 6.99 215 ALA A C 1
ATOM 551 O O . ALA A 1 77 ? 67.194 -29.348 22.376 1 7.95 215 ALA A O 1
ATOM 553 N N . GLY A 1 78 ? 65.329 -29.699 23.647 1 6.71 216 GLY A N 1
ATOM 554 C CA . GLY A 1 78 ? 65.098 -28.346 24.143 1 6.93 216 GLY A CA 1
ATOM 555 C C . GLY A 1 78 ? 66.226 -27.898 25.051 1 5.94 216 GLY A C 1
ATOM 556 O O . GLY A 1 78 ? 66.661 -26.741 24.984 1 5.3 216 GLY A O 1
ATOM 557 N N . THR A 1 79 ? 66.756 -28.834 25.865 1 6.21 217 THR A N 1
ATOM 558 C CA . THR A 1 79 ? 67.902 -28.554 26.733 1 7.21 217 THR A CA 1
ATOM 559 C C . THR A 1 79 ? 69.124 -28.268 25.84 1 8.28 217 THR A C 1
ATOM 560 O O . THR A 1 79 ? 69.758 -27.235 26.026 1 9.6 217 THR A O 1
ATOM 564 N N . LEU A 1 80 ? 69.415 -29.127 24.842 1 7.91 218 LEU A N 1
ATOM 565 C CA . LEU A 1 80 ? 70.555 -28.906 23.937 1 8.09 218 LEU A CA 1
ATOM 566 C C . LEU A 1 80 ? 70.406 -27.627 23.132 1 9 218 LEU A C 1
ATOM 567 O O . LEU A 1 80 ? 71.404 -26.918 22.902 1 8.95 218 LEU A O 1
ATOM 572 N N . HIS A 1 81 ? 69.155 -27.308 22.726 1 8.88 219 HIS A N 1
ATOM 573 C CA . HIS A 1 81 ? 68.84 -26.061 22.021 1 9.49 219 HIS A CA 1
ATOM 574 C C . HIS A 1 81 ? 69.257 -24.85 22.888 1 9.6 219 HIS A C 1
ATOM 575 O O . HIS A 1 81 ? 69.953 -23.968 22.388 1 10.18 219 HIS A O 1
ATOM 582 N N . ASN A 1 82 ? 68.893 -24.838 24.175 1 9.46 220 ASN A N 1
ATOM 583 C CA . ASN A 1 82 ? 69.283 -23.759 25.09 1 10.67 220 ASN A CA 1
ATOM 584 C C . ASN A 1 82 ? 70.792 -23.623 25.273 1 13.21 220 ASN A C 1
ATOM 585 O O . ASN A 1 82 ? 71.295 -22.503 25.218 1 14.33 220 ASN A O 1
ATOM 590 N N . LEU A 1 83 ? 71.51 -24.752 25.5 1 13.96 221 LEU A N 1
ATOM 591 C CA . LEU A 1 83 ? 72.976 -24.759 25.676 1 14.82 221 LEU A CA 1
ATOM 592 C C . LEU A 1 83 ? 73.714 -24.349 24.411 1 15.53 221 LEU A C 1
ATOM 593 O O . LEU A 1 83 ? 74.864 -23.912 24.494 1 16.18 221 LEU A O 1
ATOM 598 N N . SER A 1 84 ? 73.095 -24.545 23.231 1 15.54 222 SER A N 1
ATOM 599 C CA . SER A 1 84 ? 73.711 -24.156 21.955 1 15.48 222 SER A CA 1
ATOM 600 C C . SER A 1 84 ? 73.776 -22.63 21.754 1 16.66 222 SER A C 1
ATOM 601 O O . SER A 1 84 ? 74.424 -22.172 20.82 1 16.27 222 SER A O 1
ATOM 604 N N . HIS A 1 85 ? 73.109 -21.843 22.619 1 17.54 223 HIS A N 1
ATOM 605 C CA . HIS A 1 85 ? 73.217 -20.38 22.548 1 19.01 223 HIS A CA 1
ATOM 606 C C . HIS A 1 85 ? 74.5 -19.867 23.267 1 20.29 223 HIS A C 1
ATOM 607 O O . HIS A 1 85 ? 74.726 -18.655 23.281 1 20.31 223 HIS A O 1
ATOM 614 N N . HIS A 1 86 ? 75.363 -20.79 23.792 1 21.12 224 HIS A N 1
ATOM 615 C CA . HIS A 1 86 ? 76.609 -20.495 24.519 1 22.42 224 HIS A CA 1
ATOM 616 C C . HIS A 1 86 ? 77.804 -21.242 23.941 1 24.04 224 HIS A C 1
ATOM 617 O O . HIS A 1 86 ? 77.664 -22.405 23.554 1 24.11 224 HIS A O 1
ATOM 624 N N . ARG A 1 87 ? 78.989 -20.575 23.869 1 25.37 225 ARG A N 1
ATOM 625 C CA . ARG A 1 87 ? 80.213 -21.164 23.314 1 26.3 225 ARG A CA 1
ATOM 626 C C . ARG A 1 87 ? 80.622 -22.427 24.07 1 26.39 225 ARG A C 1
ATOM 627 O O . ARG A 1 87 ? 80.982 -23.437 23.456 1 26.25 225 ARG A O 1
ATOM 635 N N . GLU A 1 88 ? 80.504 -22.373 25.402 1 26.5 226 GLU A N 1
ATOM 636 C CA . GL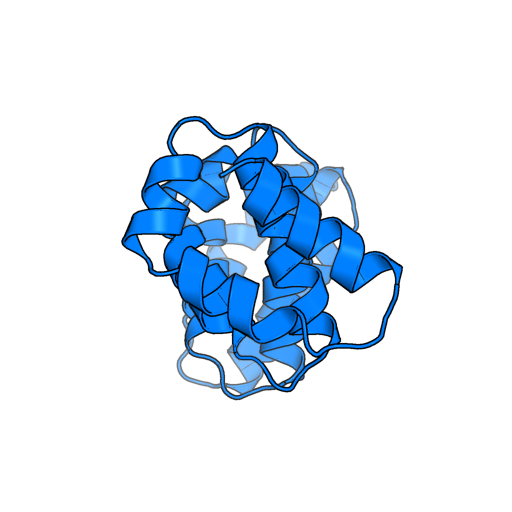U A 1 88 ? 80.769 -23.464 26.334 1 27.14 226 GLU A CA 1
ATOM 637 C C . GLU A 1 88 ? 79.412 -24.114 26.474 1 26.92 226 GLU A C 1
ATOM 638 O O . 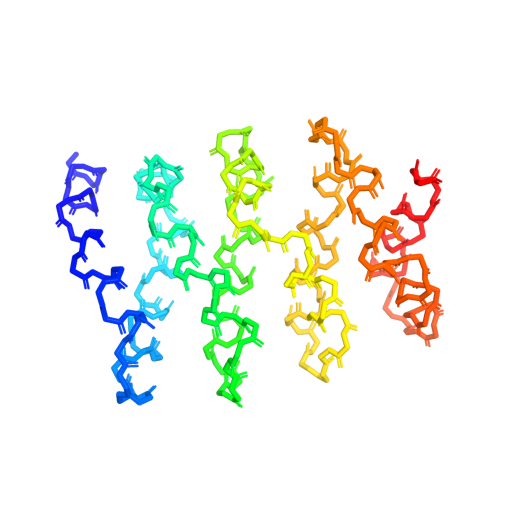GLU A 1 88 ? 78.671 -23.847 27.407 1 28.13 226 GLU A O 1
ATOM 644 N N . GLY A 1 89 ? 79.048 -24.868 25.47 1 25.04 227 GLY A N 1
ATOM 645 C CA . GLY A 1 89 ? 77.741 -25.493 25.355 1 23.87 227 GLY A CA 1
ATOM 646 C C . GLY A 1 89 ? 77.743 -26.151 23.996 1 21.75 227 GLY A C 1
ATOM 647 O O . GLY A 1 89 ? 77.59 -27.364 23.9 1 20.47 227 GLY A O 1
ATOM 648 N N . LEU A 1 90 ? 78.112 -25.375 22.95 1 21.5 228 LEU A N 1
ATOM 649 C CA . LEU A 1 90 ? 78.333 -25.884 21.596 1 21.62 228 LEU A CA 1
ATOM 650 C C . LEU A 1 90 ? 79.461 -26.928 21.664 1 20.35 228 LEU A C 1
ATOM 651 O O . LEU A 1 90 ? 79.293 -28.037 21.146 1 20.29 228 LEU A O 1
ATOM 656 N N . LEU A 1 91 ? 80.559 -26.597 22.405 1 18.84 229 LEU A N 1
ATOM 657 C CA . LEU A 1 91 ? 81.721 -27.467 22.603 1 17.8 229 LEU A CA 1
ATOM 658 C C . LEU A 1 91 ? 81.374 -28.732 23.371 1 17.14 229 LEU A C 1
ATOM 659 O O . LEU A 1 91 ? 81.804 -29.804 22.967 1 17.87 229 LEU A O 1
ATOM 664 N N . ALA A 1 92 ? 80.577 -28.627 24.454 1 16.1 230 ALA A N 1
ATOM 665 C CA . ALA A 1 92 ? 80.154 -29.796 25.235 1 14.98 230 ALA A CA 1
ATOM 666 C C . ALA A 1 92 ? 79.256 -30.725 24.401 1 13.64 230 ALA A C 1
ATOM 667 O O . ALA A 1 92 ? 79.414 -31.944 24.436 1 13.01 230 ALA A O 1
ATOM 669 N N . ILE A 1 93 ? 78.349 -30.152 23.606 1 13.26 231 ILE A N 1
ATOM 670 C CA . ILE A 1 93 ? 77.488 -30.937 22.719 1 13.76 231 ILE A CA 1
ATOM 671 C C . ILE A 1 93 ? 78.362 -31.703 21.708 1 15 231 ILE A C 1
ATOM 672 O O . ILE A 1 93 ? 78.184 -32.898 21.52 1 15.2 231 ILE A O 1
ATOM 677 N N . PHE A 1 94 ? 79.344 -31.006 21.125 1 15.97 232 PHE A N 1
ATOM 678 C CA . PHE A 1 94 ? 80.243 -31.539 20.116 1 17.73 232 PHE A CA 1
ATOM 679 C C . PHE A 1 94 ? 81.071 -32.696 20.636 1 18.79 232 PHE A C 1
ATOM 680 O O . PHE A 1 94 ? 81.245 -33.677 19.914 1 18.82 232 PHE A O 1
ATOM 688 N N . LYS A 1 95 ? 81.568 -32.601 21.883 1 19.31 233 LYS A N 1
ATOM 689 C CA . LYS A 1 95 ? 82.417 -33.652 22.44 1 20.49 233 LYS A CA 1
ATOM 690 C C . LYS A 1 95 ? 81.658 -34.862 22.987 1 21.34 233 LYS A C 1
ATOM 691 O O . LYS A 1 95 ? 82.254 -35.929 23.157 1 21.79 233 LYS A O 1
ATOM 697 N N . SER A 1 96 ? 80.363 -34.702 23.286 1 20.97 234 SER A N 1
ATOM 698 C CA . SER A 1 96 ? 79.544 -35.783 23.837 1 21.13 234 SER A CA 1
ATOM 699 C C . SER A 1 96 ? 78.825 -36.645 22.809 1 22.11 234 SER A C 1
ATOM 700 O O . SER A 1 96 ? 77.915 -37.398 23.176 1 23.11 234 SER A O 1
ATOM 703 N N . GLY A 1 97 ? 79.19 -36.506 21.549 1 21.75 235 GLY A N 1
ATOM 704 C CA . GLY A 1 97 ? 78.546 -37.22 20.461 1 21.6 235 GLY A CA 1
ATOM 705 C C . GLY A 1 97 ? 77.181 -36.663 20.124 1 20.87 235 GLY A C 1
ATOM 706 O O . GLY A 1 97 ? 76.293 -37.41 19.717 1 20.79 235 GLY A O 1
ATOM 707 N N . GLY A 1 98 ? 77.018 -35.351 20.276 1 20.32 236 GLY A N 1
ATOM 708 C CA . GLY A 1 98 ? 75.752 -34.68 20.006 1 19.75 236 GLY A CA 1
ATOM 709 C C . GLY A 1 98 ? 75.366 -34.644 18.541 1 20.2 236 GLY A C 1
ATOM 710 O O . GLY A 1 98 ? 74.196 -34.838 18.222 1 21.26 236 GLY A O 1
ATOM 711 N N . ILE A 1 99 ? 76.323 -34.429 17.625 1 18.99 237 ILE A N 1
ATOM 712 C CA . ILE A 1 99 ? 75.998 -34.349 16.183 1 18.18 237 ILE A CA 1
ATOM 713 C C . ILE A 1 99 ? 75.289 -35.63 15.676 1 17.94 237 ILE A C 1
ATOM 714 O O . ILE A 1 99 ? 74.161 -35.49 15.222 1 17.79 237 ILE A O 1
ATOM 719 N N . PRO A 1 100 ? 75.824 -36.869 15.823 1 18.05 238 PRO A N 1
ATOM 720 C CA . PRO A 1 100 ? 75.078 -38.05 15.334 1 18.06 238 PRO A CA 1
ATOM 721 C C . PRO A 1 100 ? 73.687 -38.214 15.94 1 17.44 238 PRO A C 1
ATOM 722 O O . PRO A 1 100 ? 72.762 -38.686 15.271 1 17.45 238 PRO A O 1
ATOM 726 N N . ALA A 1 101 ? 73.547 -37.855 17.225 1 16.57 239 ALA A N 1
ATOM 727 C CA . ALA A 1 101 ? 72.277 -37.945 17.924 1 15.67 239 ALA A CA 1
ATOM 728 C C . ALA A 1 101 ? 71.273 -36.954 17.379 1 15.25 239 ALA A C 1
ATOM 729 O O . ALA A 1 101 ? 70.139 -37.347 17.17 1 15.81 239 ALA A O 1
ATOM 731 N N . LEU A 1 102 ? 71.697 -35.691 17.102 1 14.32 240 LEU A N 1
ATOM 732 C CA . LEU A 1 102 ? 70.879 -34.62 16.532 1 13.65 240 LEU A CA 1
ATOM 733 C C . LEU A 1 102 ? 70.474 -34.961 15.11 1 13.27 240 LEU A C 1
ATOM 734 O O . LEU A 1 102 ? 69.334 -34.706 14.732 1 13.1 240 LEU A O 1
ATOM 739 N N . VAL A 1 103 ? 71.385 -35.564 14.327 1 13.35 241 VAL A N 1
ATOM 740 C CA . VAL A 1 103 ? 71.079 -35.993 12.968 1 13.88 241 VAL A CA 1
ATOM 741 C C . VAL A 1 103 ? 69.942 -37.039 12.984 1 13.59 241 VAL A C 1
ATOM 742 O O . VAL A 1 103 ? 69.007 -36.929 12.196 1 13.73 241 VAL A O 1
ATOM 746 N N . LYS A 1 104 ? 69.984 -38.001 13.919 1 13.45 242 LYS A N 1
ATOM 747 C CA . LYS A 1 104 ? 68.912 -38.999 14.091 1 13.65 242 LYS A CA 1
ATOM 748 C C . LYS A 1 104 ? 67.613 -38.292 14.446 1 12.62 242 LYS A C 1
ATOM 749 O O . LYS A 1 104 ? 66.564 -38.639 13.906 1 12.65 242 LYS A O 1
ATOM 755 N N . MET A 1 105 ? 67.68 -37.257 15.316 1 11.23 243 MET A N 1
ATOM 756 C CA . MET A 1 105 ? 66.496 -36.497 15.701 1 10.36 243 MET A CA 1
ATOM 757 C C . MET A 1 105 ? 65.852 -35.752 14.526 1 10.37 243 MET A C 1
ATOM 758 O O . MET A 1 105 ? 64.645 -35.512 14.559 1 9.57 243 MET A O 1
ATOM 763 N N . LEU A 1 106 ? 66.605 -35.497 13.446 1 10.92 244 LEU A N 1
ATOM 764 C CA . LEU A 1 106 ? 66.018 -34.891 12.236 1 11.89 244 LEU A CA 1
ATOM 765 C C . LEU A 1 106 ? 64.933 -35.772 11.573 1 12.06 244 LEU A C 1
ATOM 766 O O . LEU A 1 106 ? 64.207 -35.306 10.696 1 12.76 244 LEU A O 1
ATOM 771 N N . GLY A 1 107 ? 64.834 -37.026 11.987 1 11.9 245 GLY A N 1
ATOM 772 C CA . GLY A 1 107 ? 63.804 -37.945 11.525 1 12.33 245 GLY A CA 1
ATOM 773 C C . GLY A 1 107 ? 62.587 -38.03 12.442 1 12.25 245 GLY A C 1
ATOM 774 O O . GLY A 1 107 ? 61.667 -38.802 12.179 1 12.69 245 GLY A O 1
ATOM 775 N N . SER A 1 108 ? 62.539 -37.198 13.492 1 11.29 246 SER A N 1
ATOM 776 C CA . SER A 1 108 ? 61.447 -37.156 14.452 1 10.67 246 SER A CA 1
ATOM 777 C C . SER A 1 108 ? 60.121 -36.72 13.863 1 11.01 246 SER A C 1
ATOM 778 O O . SER A 1 108 ? 60.049 -35.694 13.188 1 10.75 246 SER A O 1
ATOM 781 N N . PRO A 1 109 ? 59.02 -37.419 14.209 1 12.1 247 PRO A N 1
ATOM 782 C CA . PRO A 1 109 ? 57.692 -36.92 13.829 1 12.64 247 PRO A CA 1
ATOM 783 C C . PRO A 1 109 ? 57.211 -35.804 14.778 1 14.04 247 PRO A C 1
ATOM 784 O O . PRO A 1 109 ? 56.153 -35.222 14.538 1 14.32 247 PRO A O 1
ATOM 788 N N . VAL A 1 110 ? 57.941 -35.534 15.89 1 14.4 248 VAL A N 1
ATOM 789 C CA . VAL A 1 110 ? 57.585 -34.476 16.834 1 14.84 248 VAL A CA 1
ATOM 790 C C . VAL A 1 110 ? 58.223 -33.207 16.274 1 15.71 248 VAL A C 1
ATOM 791 O O . VAL A 1 110 ? 59.451 -33.123 16.17 1 15.45 248 VAL A O 1
ATOM 795 N N . ASP A 1 111 ? 57.392 -32.238 15.892 1 15.84 249 ASP A N 1
ATOM 796 C CA . ASP A 1 111 ? 57.88 -31.023 15.266 1 15.97 249 ASP A CA 1
ATOM 797 C C . ASP A 1 111 ? 58.713 -30.142 16.183 1 14.52 249 ASP A C 1
ATOM 798 O O . ASP A 1 111 ? 59.654 -29.528 15.683 1 14.47 249 ASP A O 1
ATOM 803 N N . SER A 1 112 ? 58.435 -30.104 17.502 1 13.66 250 SER A N 1
ATOM 804 C CA . SER A 1 112 ? 59.273 -29.296 18.401 1 13.2 250 SER A CA 1
ATOM 805 C C . SER A 1 112 ? 60.662 -29.935 18.489 1 12.56 250 SER A C 1
ATOM 806 O O . SER A 1 112 ? 61.655 -29.229 18.344 1 12.53 250 SER A O 1
ATOM 809 N N . VAL A 1 113 ? 60.738 -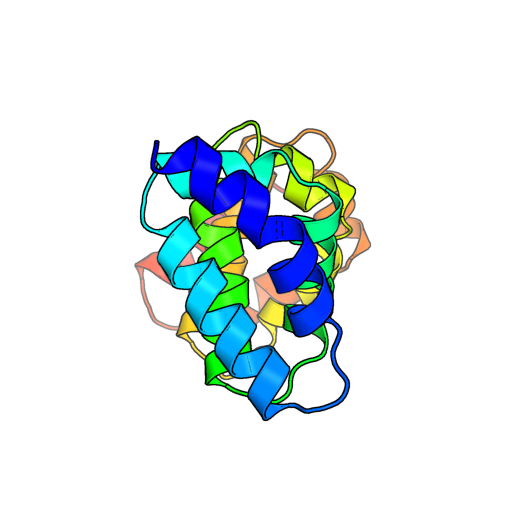31.283 18.585 1 12.2 251 VAL A N 1
ATOM 810 C CA . VAL A 1 113 ? 62.039 -31.991 18.586 1 13.1 251 VAL A CA 1
ATOM 811 C C . VAL A 1 113 ? 62.802 -31.689 17.293 1 13.45 251 VAL A C 1
ATOM 812 O O . VAL A 1 113 ? 63.998 -31.403 17.316 1 13.27 251 VAL A O 1
ATOM 816 N N . LEU A 1 114 ? 62.082 -31.714 16.17 1 13.39 252 LEU A N 1
ATOM 817 C CA . LEU A 1 114 ? 62.594 -31.407 14.839 1 13.68 252 LEU A CA 1
ATOM 818 C C . LEU A 1 114 ? 63.198 -29.975 14.801 1 12.24 252 LEU A C 1
ATOM 819 O O . LEU A 1 114 ? 64.372 -29.824 14.46 1 11.7 252 LEU A O 1
ATOM 824 N N . PHE A 1 115 ? 62.422 -28.943 15.217 1 11.41 253 PHE A N 1
ATOM 825 C CA . PHE A 1 115 ? 62.886 -27.551 15.253 1 11.3 253 PHE A CA 1
ATOM 826 C C . PHE A 1 115 ? 64.098 -27.406 16.18 1 10.87 253 PHE A C 1
ATOM 827 O O . PHE A 1 115 ? 65.089 -26.811 15.784 1 10.94 253 PHE A O 1
ATOM 835 N N . TYR A 1 116 ? 64.039 -27.958 17.411 1 9.79 254 TYR A N 1
ATOM 836 C CA . TYR A 1 116 ? 65.176 -27.906 18.339 1 9.68 254 TYR A CA 1
ATOM 837 C C . TYR A 1 116 ? 66.438 -28.53 17.71 1 10.48 254 TYR A C 1
ATOM 838 O O . TYR A 1 116 ? 67.509 -27.942 17.785 1 10.81 254 TYR A O 1
ATOM 847 N N . ALA A 1 117 ? 66.298 -29.698 17.056 1 10.42 255 ALA A N 1
ATOM 848 C CA . ALA A 1 117 ? 67.41 -30.415 16.423 1 11.06 255 ALA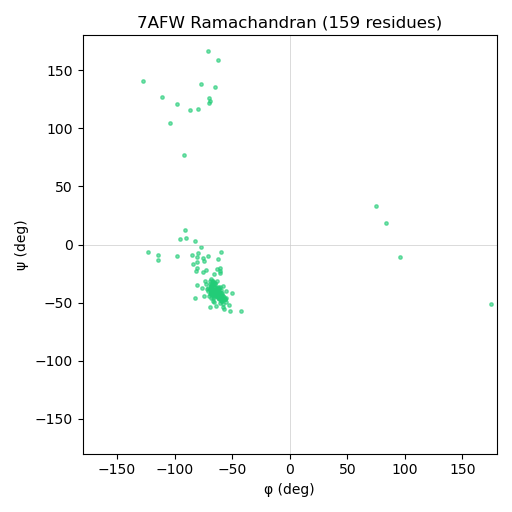 A CA 1
ATOM 849 C C . ALA A 1 117 ? 68.112 -29.599 15.343 1 11.46 255 ALA A C 1
ATOM 850 O O . ALA A 1 117 ? 69.338 -29.523 15.357 1 11.47 255 ALA A O 1
ATOM 852 N N . ILE A 1 118 ? 67.342 -28.987 14.413 1 11.08 256 ILE A N 1
ATOM 853 C CA . ILE A 1 118 ? 67.927 -28.229 13.329 1 12.25 256 ILE A CA 1
ATOM 854 C C . ILE A 1 118 ? 68.51 -26.911 13.812 1 12.88 256 ILE A C 1
ATOM 855 O O . ILE A 1 118 ? 69.542 -26.527 13.302 1 13.37 256 ILE A O 1
ATOM 860 N N . THR A 1 119 ? 67.91 -26.253 14.818 1 13.16 257 THR A N 1
ATOM 861 C CA . THR A 1 119 ? 68.459 -24.992 15.325 1 14.41 257 THR A CA 1
ATOM 862 C C . THR A 1 119 ? 69.778 -25.229 16.04 1 15.16 257 THR A C 1
ATOM 863 O O . THR A 1 119 ? 70.738 -24.495 15.792 1 15.35 257 THR A O 1
ATOM 867 N N . THR A 1 120 ? 69.858 -26.303 16.848 1 14.67 258 THR A N 1
ATOM 868 C CA . THR A 1 120 ? 71.096 -26.668 17.559 1 14.78 258 THR A CA 1
ATOM 869 C C . THR A 1 120 ? 72.18 -27 16.544 1 15.86 258 THR A C 1
ATOM 870 O O . THR A 1 120 ? 73.307 -26.538 16.686 1 16.13 258 THR A O 1
ATOM 874 N N . LEU A 1 121 ? 71.821 -27.757 15.49 1 16.4 259 LEU A N 1
ATOM 875 C CA . LEU A 1 121 ? 72.762 -28.105 14.428 1 17.27 259 LEU A CA 1
ATOM 876 C C . LEU A 1 121 ? 73.218 -26.87 13.636 1 17.32 259 LEU A C 1
ATOM 877 O O . LEU A 1 121 ? 74.366 -26.819 13.21 1 18.64 259 LEU A O 1
ATOM 882 N N . HIS A 1 122 ? 72.352 -25.865 13.471 1 16.21 260 HIS A N 1
ATOM 883 C CA . HIS A 1 122 ? 72.695 -24.623 12.78 1 16.05 260 HIS A CA 1
ATOM 884 C C . HIS A 1 122 ? 73.682 -23.821 13.638 1 16.76 260 HIS A C 1
ATOM 885 O O . HIS A 1 122 ? 74.708 -23.347 13.125 1 16.71 260 HIS A O 1
ATOM 892 N N . ASN A 1 123 ? 73.411 -23.738 14.959 1 16.58 261 ASN A N 1
ATOM 893 C CA . ASN A 1 123 ? 74.295 -23.078 15.912 1 17.14 261 ASN A CA 1
ATOM 894 C C . ASN A 1 123 ? 75.66 -23.744 15.949 1 18.18 261 ASN A C 1
ATOM 895 O O . ASN A 1 123 ? 76.673 -23.041 16.059 1 18.85 261 ASN A O 1
ATOM 900 N N . LEU A 1 124 ? 75.695 -25.087 15.806 1 18.48 262 LEU A N 1
ATOM 901 C CA . LEU A 1 124 ? 76.923 -25.881 15.734 1 19.76 262 LEU A CA 1
ATOM 902 C C . LEU A 1 124 ? 77.654 -25.597 14.406 1 21.48 262 LEU A C 1
ATOM 903 O O . LEU A 1 124 ? 78.828 -25.247 14.42 1 22 262 LEU A O 1
ATOM 908 N N . LEU A 1 125 ? 76.967 -25.737 13.258 1 22.21 263 LEU A N 1
ATOM 909 C CA . LEU A 1 125 ? 77.579 -25.482 11.955 1 23.81 263 LEU A CA 1
ATOM 910 C C . LEU A 1 125 ? 78.091 -24.034 11.793 1 25.02 263 LEU A C 1
ATOM 911 O O . LEU A 1 125 ? 78.967 -23.775 10.967 1 24.8 263 LEU A O 1
ATOM 916 N N . LEU A 1 126 ? 77.57 -23.108 12.62 1 26.31 264 LEU A N 1
ATOM 917 C CA . LEU A 1 126 ? 77.963 -21.706 12.625 1 27.47 264 LEU A CA 1
ATOM 918 C C . LEU A 1 126 ? 79.243 -21.439 13.426 1 28.3 264 LEU A C 1
ATOM 919 O O . LEU A 1 126 ? 80.108 -20.715 12.938 1 28.45 264 LEU A O 1
ATOM 924 N N . HIS A 1 127 ? 79.365 -21.994 14.651 1 28.62 265 HIS A N 1
ATOM 925 C CA . HIS A 1 127 ? 80.499 -21.645 15.516 1 29.62 265 HIS A CA 1
ATOM 926 C C . HIS A 1 127 ? 81.385 -22.791 16.017 1 29.78 265 HIS A C 1
ATOM 927 O O . HIS A 1 127 ? 82.394 -22.505 16.656 1 30.17 265 HIS A O 1
ATOM 934 N N . GLN A 1 128 ? 81.031 -24.06 15.761 1 29.31 266 GLN A N 1
ATOM 935 C CA . GLN A 1 128 ? 81.84 -25.173 16.251 1 29.23 266 GLN A CA 1
ATOM 936 C C . GLN A 1 128 ? 82.798 -25.735 15.213 1 29.4 266 GLN A C 1
ATOM 937 O O . GLN A 1 128 ? 82.371 -26.18 14.155 1 29.34 266 GLN A O 1
ATOM 943 N N . GLU A 1 129 ? 84.102 -25.702 15.523 1 29.51 267 GLU A N 1
ATOM 944 C CA . GLU A 1 129 ? 85.157 -26.218 14.664 1 30.18 267 GLU A CA 1
ATOM 945 C C . GLU A 1 129 ? 85.045 -27.728 14.651 1 30.56 267 GLU A C 1
ATOM 946 O O . GLU A 1 129 ? 84.978 -28.35 15.716 1 31 267 GLU A O 1
ATOM 952 N N . GLY A 1 130 ? 84.961 -28.294 13.453 1 30.13 268 GLY A N 1
ATOM 953 C CA . GLY A 1 130 ? 84.791 -29.73 13.275 1 30.12 268 GLY A CA 1
ATOM 954 C C . GLY A 1 130 ? 83.347 -30.161 13.077 1 29.88 268 GLY A C 1
ATOM 955 O O . GLY A 1 130 ? 83.095 -31.319 12.739 1 30.02 268 GLY A O 1
ATOM 956 N N . ALA A 1 131 ? 82.377 -29.25 13.299 1 29.08 269 ALA A N 1
ATOM 957 C CA . ALA A 1 131 ? 80.968 -29.587 13.146 1 28.78 269 ALA A CA 1
ATOM 958 C C . ALA A 1 131 ? 80.611 -29.838 11.702 1 28.23 269 ALA A C 1
ATOM 959 O O . ALA A 1 131 ? 79.835 -30.748 11.437 1 27.37 269 ALA A O 1
ATOM 961 N N . LYS A 1 132 ? 81.217 -29.086 10.757 1 28.4 270 LYS A N 1
ATOM 962 C CA . LYS A 1 132 ? 80.934 -29.26 9.332 1 29.38 270 LYS A CA 1
ATOM 963 C C . LYS A 1 132 ? 81.221 -30.677 8.864 1 29.91 270 LYS A C 1
ATOM 964 O O . LYS A 1 132 ? 80.325 -31.322 8.335 1 30.22 270 LYS A O 1
ATOM 970 N N . MET A 1 133 ? 82.416 -31.199 9.152 1 29.98 271 MET A N 1
ATOM 971 C CA . MET A 1 133 ? 82.769 -32.559 8.759 1 30.75 271 MET A CA 1
ATOM 972 C C . MET A 1 133 ? 81.986 -33.618 9.533 1 30.83 271 MET A C 1
ATOM 973 O O . MET A 1 133 ? 81.661 -34.66 8.968 1 31.09 271 MET A O 1
ATOM 978 N N . ALA A 1 134 ? 81.669 -33.353 10.806 1 30.41 272 ALA A N 1
ATOM 979 C CA . ALA A 1 134 ? 80.901 -34.291 11.635 1 30.56 272 ALA A CA 1
ATOM 980 C C . ALA A 1 134 ? 79.458 -34.445 11.147 1 30.49 272 ALA A C 1
ATOM 981 O O . ALA A 1 134 ? 78.943 -35.562 11.098 1 30.9 272 ALA A O 1
ATOM 983 N N . VAL A 1 135 ? 78.814 -33.335 10.76 1 29.84 273 VAL A N 1
ATOM 984 C CA . VAL A 1 135 ? 77.447 -33.355 10.221 1 29.62 273 VAL A CA 1
ATOM 985 C C . VAL A 1 135 ? 77.417 -34.19 8.938 1 29.82 273 VAL A C 1
ATOM 986 O O . VAL A 1 135 ? 76.543 -35.041 8.78 1 29.5 273 VAL A O 1
ATOM 990 N N . ARG A 1 136 ? 78.427 -34.006 8.073 1 30.11 274 ARG A N 1
ATOM 991 C CA . ARG A 1 136 ? 78.552 -34.761 6.838 1 31.59 274 ARG A CA 1
ATOM 992 C C . ARG A 1 136 ? 78.811 -36.253 7.08 1 31.71 274 ARG A C 1
ATOM 993 O O . ARG A 1 136 ? 78.222 -37.091 6.394 1 32.18 274 ARG A O 1
ATOM 1001 N N . LEU A 1 137 ? 79.688 -36.588 8.036 1 31.08 275 LEU A N 1
ATOM 1002 C CA . LEU A 1 137 ? 79.99 -37.989 8.33 1 31.1 275 LEU A CA 1
ATOM 1003 C C . LE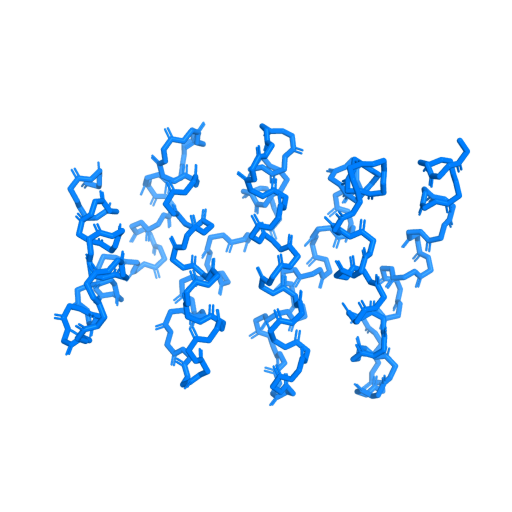U A 1 137 ? 78.781 -38.743 8.878 1 30.12 275 LEU A C 1
ATOM 1004 O O . LEU A 1 137 ? 78.596 -39.918 8.569 1 30.39 275 LEU A O 1
ATOM 1009 N N . ALA A 1 138 ? 77.93 -38.062 9.648 1 28.85 276 ALA A N 1
ATOM 1010 C CA . ALA A 1 138 ? 76.719 -38.68 10.187 1 28.15 276 ALA A CA 1
ATOM 1011 C C . ALA A 1 138 ? 75.573 -38.812 9.144 1 27.3 276 ALA A C 1
ATOM 1012 O O . ALA A 1 138 ? 74.527 -39.373 9.456 1 27.52 276 ALA A O 1
ATOM 1014 N N . GLY A 1 139 ? 75.782 -38.325 7.925 1 26.28 277 GLY A N 1
ATOM 1015 C CA . GLY A 1 139 ? 74.763 -38.376 6.883 1 25.87 277 GLY A CA 1
ATOM 1016 C C . GLY A 1 139 ? 73.758 -37.236 6.942 1 25.34 277 GLY A C 1
ATOM 1017 O O . GLY A 1 139 ? 72.684 -37.314 6.34 1 25.23 277 GLY A O 1
ATOM 1018 N N . GLY A 1 140 ? 74.126 -36.166 7.64 1 24.81 278 GLY A N 1
ATOM 1019 C CA . GLY A 1 140 ? 73.299 -34.987 7.819 1 24.63 278 GLY A CA 1
ATOM 1020 C C . GLY A 1 140 ? 72.932 -34.277 6.538 1 24.19 278 GLY A C 1
ATOM 1021 O O . GLY A 1 140 ? 71.933 -33.576 6.512 1 23.49 278 GLY A O 1
ATOM 1022 N N . LEU A 1 141 ? 73.711 -34.463 5.46 1 24.8 279 LEU A N 1
ATOM 1023 C CA . LEU A 1 141 ? 73.423 -33.818 4.185 1 25.29 279 LEU A CA 1
ATOM 1024 C C . LEU A 1 141 ? 72.131 -34.372 3.597 1 25.51 279 LEU A C 1
ATOM 1025 O O . LEU A 1 141 ? 71.275 -33.608 3.185 1 25.63 279 LEU A O 1
ATOM 1030 N N . GLN A 1 142 ? 71.983 -35.696 3.601 1 25.49 280 GLN A N 1
ATOM 1031 C CA . GLN A 1 142 ? 70.817 -36.395 3.087 1 26.04 280 GLN A CA 1
ATOM 1032 C C . GLN A 1 142 ? 69.6 -36.128 3.949 1 25.5 280 GLN A C 1
ATOM 1033 O O . GLN A 1 142 ? 68.513 -35.938 3.409 1 25.92 280 GLN A O 1
ATOM 1039 N N . LYS A 1 143 ? 69.79 -36.123 5.289 1 24.2 281 LYS A N 1
ATOM 1040 C CA . LYS A 1 143 ? 68.763 -35.874 6.29 1 23.35 281 LYS A CA 1
ATOM 1041 C C . LYS A 1 143 ? 68.172 -34.479 6.146 1 22.55 281 LYS A C 1
ATOM 1042 O O . LYS A 1 143 ? 66.955 -34.327 6.24 1 23.18 281 LYS A O 1
ATOM 1048 N N . MET A 1 144 ? 69.028 -33.461 5.954 1 20.73 282 MET A N 1
ATOM 1049 C CA . MET A 1 144 ? 68.6 -32.077 5.825 1 19.74 282 MET A CA 1
ATOM 1050 C C . MET A 1 144 ? 67.86 -31.853 4.521 1 20.12 282 MET A C 1
ATOM 1051 O O . MET A 1 144 ? 66.853 -31.147 4.522 1 20.94 282 MET A O 1
ATOM 1056 N N . VAL A 1 145 ? 68.305 -32.493 3.412 1 19.43 283 VAL A N 1
ATOM 1057 C CA . VAL A 1 145 ? 67.601 -32.398 2.131 1 19.38 283 VAL A CA 1
ATOM 1058 C C . VAL A 1 145 ? 66.162 -32.974 2.281 1 19.15 283 VAL A C 1
ATOM 1059 O O . VAL A 1 145 ? 65.211 -32.391 1.753 1 19.53 283 VAL A O 1
ATOM 1063 N N . ALA A 1 146 ? 65.997 -34.06 3.075 1 18.18 284 ALA A N 1
ATOM 1064 C CA . ALA A 1 146 ? 64.693 -34.696 3.319 1 17.93 284 ALA A CA 1
ATOM 1065 C C . ALA A 1 146 ? 63.664 -33.765 3.987 1 17.42 284 ALA A C 1
ATOM 1066 O O . ALA A 1 146 ? 62.455 -33.987 3.879 1 16.7 284 ALA A O 1
ATOM 1068 N N . LEU A 1 147 ? 64.149 -32.747 4.7 1 17.15 285 LEU A N 1
ATOM 1069 C CA . LEU A 1 147 ? 63.305 -31.789 5.394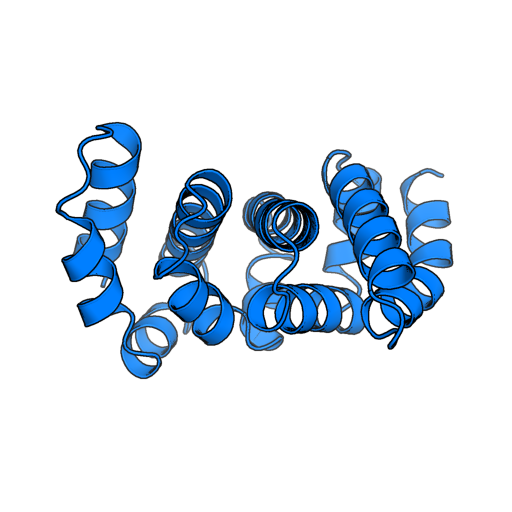 1 17.16 285 LEU A CA 1
ATOM 1070 C C . LEU A 1 147 ? 62.815 -30.646 4.509 1 18.37 285 LEU A C 1
ATOM 1071 O O . LEU A 1 147 ? 61.887 -29.941 4.896 1 19.25 285 LEU A O 1
ATOM 1076 N N . LEU A 1 148 ? 63.443 -30.427 3.337 1 18.11 286 LEU A N 1
ATOM 1077 C CA . LEU A 1 148 ? 63.047 -29.342 2.427 1 18.56 286 LEU A CA 1
ATOM 1078 C C . LEU A 1 148 ? 61.59 -29.435 1.927 1 18.61 286 LEU A C 1
ATOM 1079 O O . LEU A 1 148 ? 61.104 -28.512 1.276 1 17.83 286 LEU A O 1
ATOM 1084 N N . ASN A 1 149 ? 60.897 -30.541 2.254 1 19.12 287 ASN A N 1
ATOM 1085 C CA . ASN A 1 149 ? 59.497 -30.758 1.931 1 20.5 287 ASN A CA 1
ATOM 1086 C C . ASN A 1 149 ? 58.538 -30.144 2.969 1 20.36 287 ASN A C 1
ATOM 1087 O O . ASN A 1 149 ? 57.334 -30.125 2.731 1 20.16 287 ASN A O 1
ATOM 1092 N N . LYS A 1 150 ? 59.046 -29.657 4.115 1 20.28 288 LYS A N 1
ATOM 1093 C CA . LYS A 1 150 ? 58.195 -29.027 5.132 1 20.77 288 LYS A CA 1
ATOM 1094 C C . LYS A 1 150 ? 57.69 -27.674 4.63 1 21.31 288 LYS A C 1
ATOM 1095 O O . LYS A 1 150 ? 58.18 -27.188 3.609 1 21.26 288 LYS A O 1
ATOM 1101 N N . THR A 1 151 ? 56.682 -27.083 5.293 1 21.39 289 THR A N 1
ATOM 1102 C CA . THR A 1 151 ? 56.12 -25.823 4.795 1 22.09 289 THR A CA 1
ATOM 1103 C C . THR A 1 151 ? 56.328 -24.609 5.712 1 21.71 289 THR A C 1
ATOM 1104 O O . THR A 1 151 ? 56.043 -23.498 5.273 1 22.38 289 THR A O 1
ATOM 1108 N N . ASN A 1 152 ? 56.815 -24.795 6.952 1 20.71 290 ASN A N 1
ATOM 1109 C CA . ASN A 1 152 ? 57.04 -23.655 7.845 1 20.06 290 ASN A CA 1
ATOM 1110 C C . ASN A 1 152 ? 58.211 -22.839 7.318 1 20.26 290 ASN A C 1
ATOM 1111 O O . ASN A 1 152 ? 59.3 -23.379 7.148 1 20.59 290 ASN A O 1
ATOM 1116 N N . VAL A 1 153 ? 57.975 -21.556 7.027 1 20.4 291 VAL A N 1
ATOM 1117 C CA . VAL A 1 153 ? 58.953 -20.614 6.46 1 21.21 291 VAL A CA 1
ATOM 1118 C C . VAL A 1 153 ? 60.288 -20.521 7.243 1 21.9 291 VAL A C 1
ATOM 1119 O O . VAL A 1 153 ? 61.35 -20.622 6.624 1 21.98 291 VAL A O 1
ATOM 1123 N N . LYS A 1 154 ? 60.229 -20.294 8.576 1 21.87 292 LYS A N 1
ATOM 1124 C CA . LYS A 1 154 ? 61.42 -20.157 9.426 1 22.35 292 LYS A CA 1
ATOM 1125 C C . LYS A 1 154 ? 62.224 -21.45 9.497 1 22.17 292 LYS A C 1
ATOM 1126 O O . LYS A 1 154 ? 63.45 -21.402 9.56 1 21.97 292 LYS A O 1
ATOM 1132 N N . PHE A 1 155 ? 61.533 -22.602 9.513 1 21.84 293 PHE A N 1
ATOM 1133 C CA . PHE A 1 155 ? 62.183 -23.909 9.575 1 21.86 293 PHE A CA 1
ATOM 1134 C C . PHE A 1 155 ? 62.923 -24.205 8.274 1 21.16 293 PHE A C 1
ATOM 1135 O O . PHE A 1 155 ? 64.014 -24.756 8.295 1 20.53 293 PHE A O 1
ATOM 1143 N N . LEU A 1 156 ? 62.305 -23.889 7.149 1 21.46 294 LEU A N 1
ATOM 1144 C CA . LEU A 1 156 ? 62.899 -24.138 5.839 1 21.41 294 LEU A CA 1
ATOM 1145 C C . LEU A 1 156 ? 64.141 -23.271 5.638 1 21.29 294 LEU A C 1
ATOM 1146 O O . LEU A 1 156 ? 65.156 -23.754 5.144 1 21.17 294 LEU A O 1
ATOM 1151 N N . ALA A 1 157 ? 64.076 -22.006 6.058 1 21.27 295 ALA A N 1
ATOM 1152 C CA . ALA A 1 157 ? 65.204 -21.088 5.938 1 21.53 295 ALA A CA 1
ATOM 1153 C C . ALA A 1 157 ? 66.402 -21.518 6.811 1 21.07 295 ALA A C 1
ATOM 1154 O O . ALA A 1 157 ? 67.527 -21.527 6.306 1 21.18 295 ALA A O 1
ATOM 1156 N N . ILE A 1 158 ? 66.175 -21.911 8.089 1 20.29 296 ILE A N 1
ATOM 1157 C CA . ILE A 1 158 ? 67.272 -22.411 8.936 1 20.13 296 ILE A CA 1
ATOM 1158 C C . ILE A 1 158 ? 67.931 -23.669 8.321 1 19.14 296 ILE A C 1
ATOM 1159 O O . ILE A 1 158 ? 69.162 -23.735 8.279 1 18.47 296 ILE A O 1
ATOM 1164 N N . THR A 1 159 ? 67.109 -24.629 7.811 1 18.57 297 THR A N 1
ATOM 1165 C CA . THR A 1 159 ? 67.561 -25.871 7.17 1 18.86 297 THR A CA 1
ATOM 1166 C C . THR A 1 159 ? 68.375 -25.564 5.921 1 19.28 297 THR A C 1
ATOM 1167 O O . THR A 1 159 ? 69.408 -26.194 5.71 1 19.31 297 THR A O 1
ATOM 1171 N N . THR A 1 160 ? 67.909 -24.603 5.088 1 19.2 298 THR A N 1
ATOM 1172 C CA . THR A 1 160 ? 68.591 -24.198 3.853 1 19.45 298 THR A CA 1
ATOM 1173 C C . THR A 1 160 ? 69.934 -23.522 4.196 1 20.5 298 THR A C 1
ATOM 1174 O O . THR A 1 160 ? 70.916 -23.758 3.497 1 20.57 298 THR A O 1
ATOM 1178 N N . ASP A 1 161 ? 69.99 -22.73 5.303 1 20.55 299 ASP A N 1
ATOM 1179 C CA . ASP A 1 161 ? 71.249 -22.108 5.732 1 21.06 299 ASP A CA 1
ATOM 1180 C C . ASP A 1 161 ? 72.229 -23.172 6.243 1 22.32 299 ASP A C 1
ATOM 1181 O O . ASP A 1 161 ? 73.423 -23.025 6.026 1 23.45 299 ASP A O 1
ATOM 1186 N N . CYS A 1 162 ? 71.745 -24.276 6.843 1 22.28 300 CYS A N 1
ATOM 1187 C CA . CYS A 1 162 ? 72.607 -25.388 7.281 1 22.51 300 CYS A CA 1
ATOM 1188 C C . CYS A 1 162 ? 73.324 -25.977 6.05 1 23.06 300 CYS A C 1
ATOM 1189 O O . CYS A 1 162 ? 74.529 -26.22 6.094 1 23.56 300 CYS A O 1
ATOM 1192 N N . LEU A 1 163 ? 72.568 -26.19 4.953 1 22.89 301 LEU A N 1
ATOM 1193 C CA . LEU A 1 163 ? 73.057 -26.744 3.696 1 23.64 301 LEU A CA 1
ATOM 1194 C C . LEU A 1 163 ? 73.961 -25.736 2.96 1 24.67 301 LEU A C 1
ATOM 1195 O O . LEU A 1 163 ? 74.967 -26.116 2.37 1 24.94 301 LEU A O 1
ATOM 1200 N N . GLN A 1 164 ? 73.613 -24.453 3.019 1 25.25 302 GLN A N 1
ATOM 1201 C CA . GLN A 1 164 ? 74.405 -23.369 2.425 1 26.25 302 GLN A CA 1
ATOM 1202 C C . GLN A 1 164 ? 75.745 -23.202 3.194 1 26.4 302 GLN A C 1
ATOM 1203 O O . GLN A 1 164 ? 76.741 -22.81 2.597 1 25.86 302 GLN A O 1
ATOM 1209 N N . ILE A 1 165 ? 75.763 -23.53 4.516 1 26.61 303 ILE A N 1
ATOM 1210 C CA . ILE A 1 165 ? 76.953 -23.497 5.363 1 27.44 303 ILE A CA 1
ATOM 1211 C C . ILE A 1 165 ? 77.851 -24.697 5.006 1 28.47 303 ILE A C 1
ATOM 1212 O O . ILE A 1 165 ? 79.06 -24.534 4.819 1 29.2 303 ILE A O 1
ATOM 1217 N N . LEU A 1 166 ? 77.251 -25.879 4.841 1 28.61 304 LEU A N 1
ATOM 1218 C CA . LEU A 1 166 ? 77.97 -27.096 4.475 1 29.74 304 LEU A CA 1
ATOM 1219 C C . LEU A 1 166 ? 78.495 -27.016 3.033 1 30.84 304 LEU A C 1
ATOM 1220 O O . LEU A 1 166 ? 78.883 -28.027 2.445 1 31.2 304 LEU A O 1
#

Radius of gyration: 14.96 Å; Cα contacts (8 Å, |Δi|>4): 219; chains: 1; bounding box: 29×29×43 Å

Solvent-accessible surface area: 8457 Å² total; per-residue (Å²): 155,96,35,109,134,6,54,165,36,8,83,85,9,16,138,56,5,75,54,164,72,111,104,48,9,16,136,3,3,51,92,2,17,111,23,0,127,92,121,37,2,25,74,5,0,2,150,20,82,130,0,0,29,0,2,3,117,12,1,50,108,34,155,50,96,73,1,11,80,4,2,0,1,1,0,36,26,0,3,119,46,218,74,0,8,85,12,0,64,167,25,37,0,4,63,0,0,5,118,25,4,51,20,126,35,92,41,0,5,82,46,0,0,12,0,0,21,24,0,4,84,134,26,158,36,0,98,131,28,0,104,160,39,28,0,73,134,76,0,81,61,10,74,128,87,124,86,121,160,12,44,60,35,0,72,42,0,38,147,40,40

Secondary structure (DSSP, 8-state):
-HHHHHHHHHHHHHHHHT-S-HHHHHHHHHHHHHHHTSHHHHHHHHT-HHHHHHHHHHHHH---HHHHHHHHHHHHHHTTSHHHHHHHHHTTHHHHHHHHTT-S-HHHHHHHHHHHHHHHHH-TTHHHHHHHTTHHHHHHHGGG---HHHHHHHHHHHHH-

Sequence (161 aa):
DDAELATRAIPELTKLLNDEDQVVVNKAAVMVHQLSKKEASRHAIMRSPQMVSAIVRTMQNTNDVETARCTAGTLHNLSHHREGLLAIFKSGGIPALVKMLGSPVDSVLFYAITTLHNLLLHQEGAKMAVRLAGGLQKMVALLNKTNVKFLAITTDCLQIL

B-factor: mean 19.06, std 8.25, range [3.01, 53.15]

GO terms:
  GO:0005634 nucleus (C, IDA)
  GO:0005737 cytoplasm (C, IDA)
  GO:0005912 adherens junction (C, IDA)
  GO:0016328 lateral plasma membrane (C, IDA)
  GO:0007173 epidermal growth factor receptor signaling pathway (P, IDA)
  GO:0043066 negative regulation of apoptotic process (P, TAS)
  GO:0060070 canonical Wnt signaling pathway (P, TAS)
  GO:0060070 canonical Wnt signaling pathway (P, IGI)
  GO:0001649 osteoblast differentiation (P, IMP)
  GO:0060070 canonical Wnt signaling pathway (P, IMP)
  GO:0072497 mesenchymal stem cell differentiation (P, IMP)
  GO:0005102 signaling receptor binding (F, IPI)
  GO:0005515 protein binding (F, IPI)
  GO:0043525 positive regulation of neuron apoptotic process (P, IDA)
  GO:0045944 positive regulation of transcription by RNA polymerase II (P, TAS)
  GO:0050767 regulation of neurogenesis (P, TAS)
  GO:0003713 transcription coactivator activity (F, IMP)
  GO:0061629 RNA polymerase II-specific DNA-binding transcription factor binding (F, IPI)
  GO:1990907 beta-catenin-TCF complex (C, IPI)
  GO:0019899 enzyme binding (F, IPI)